Protein AF-A0A382XU26-F1 (afdb_monomer)

Nearest PDB structures (foldseek):
  3d3q-assembly1_A  TM=9.535E-01  e=1.574E-03  Staphylococcus epidermidis ATCC 12228
  3d3q-assembly2_B  TM=9.536E-01  e=1.692E-03  Staphylococcus epidermidis ATCC 12228
  2zm5-assembly1_A  TM=9.780E-01  e=2.257E-03  Escherichia coli K-12
  3crr-assembly1_A  TM=9.756E-01  e=3.011E-03  Pseudomonas aeruginosa
  3exa-assembly1_A  TM=9.212E-01  e=8.258E-03  Halalkalibacterium halodurans

Mean predicted al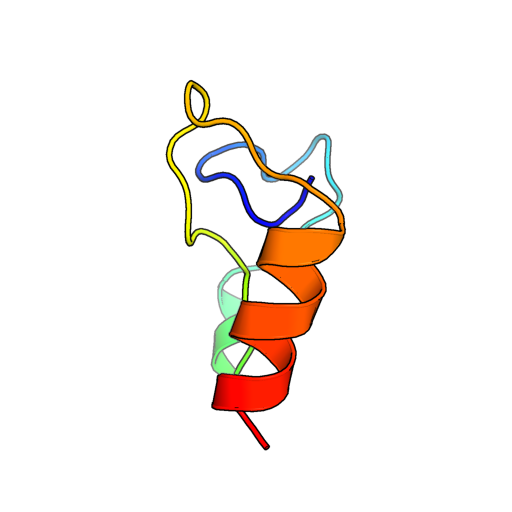igned error: 2.21 Å

Solvent-accessible surface area (backbone atoms only — not comparable to full-atom values): 3182 Å² total; per-residue (Å²): 112,44,35,28,42,92,46,42,77,94,48,68,50,76,50,74,70,62,47,70,76,46,92,69,79,72,55,57,74,35,59,77,88,59,89,85,52,74,65,55,50,53,56,56,57,62,74,75,112

Organism: NCBI:txid408172

pLDDT: mean 96.46, std 4.28, range [69.12, 98.5]

InterPro domains:
  IPR027417 P-loop containing nucleoside triphosphate hydrolase [G3DSA:3.40.50.300] (1-49)
  IPR039657 Dimethylallyltransferase [PTHR11088] (1-46)

Secondary structure (DSSP, 8-state):
-TTBTT--GGGTPPPHHHHHHS--SSSS-B-TTS---HHHHHHHHHTT-

Sequence (49 aa):
MQVYKYFDIGTAKATAEDRARIPHHLIDILEPNQEFSAFDFKTKALAHT

Radius of gyration: 11.33 Å; Cα contacts (8 Å, |Δi|>4): 38; chains: 1; bounding box: 24×28×20 Å

Structure (mmCIF, N/CA/C/O backbone):
data_AF-A0A382XU26-F1
#
_entry.id   AF-A0A382XU26-F1
#
loop_
_atom_site.group_PDB
_atom_site.id
_atom_site.type_symbol
_atom_site.label_atom_id
_atom_site.label_alt_id
_atom_site.label_comp_id
_atom_site.label_asym_id
_atom_site.label_entity_id
_atom_site.label_seq_id
_atom_site.pdbx_PDB_ins_code
_atom_site.Cartn_x
_atom_site.Cartn_y
_atom_site.Cartn_z
_atom_site.occupancy
_atom_site.B_iso_or_equiv
_atom_site.auth_seq_id
_atom_site.auth_comp_id
_atom_site.auth_asym_id
_atom_site.auth_atom_id
_atom_site.pdbx_PDB_model_num
ATOM 1 N N . MET A 1 1 ? 3.876 3.546 2.974 1.00 93.50 1 MET A N 1
ATOM 2 C CA . MET A 1 1 ? 4.194 3.823 1.553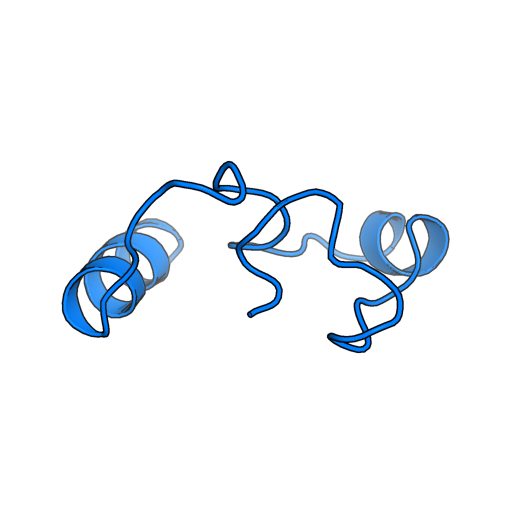 1.00 93.50 1 MET A CA 1
ATOM 3 C C . MET A 1 1 ? 3.727 2.720 0.604 1.00 93.50 1 MET A C 1
ATOM 5 O O . MET A 1 1 ? 3.208 3.058 -0.446 1.00 93.50 1 MET A O 1
ATOM 9 N N . GLN A 1 2 ? 3.827 1.432 0.961 1.00 97.88 2 GLN A N 1
ATOM 10 C CA . GLN A 1 2 ? 3.411 0.311 0.091 1.00 97.88 2 GLN A CA 1
ATOM 11 C C . GLN A 1 2 ? 1.906 0.268 -0.263 1.00 97.88 2 GLN A C 1
ATOM 13 O O . GLN A 1 2 ? 1.507 -0.440 -1.182 1.00 97.88 2 GLN A O 1
ATOM 18 N N . VAL A 1 3 ? 1.082 1.056 0.435 1.00 97.94 3 VAL A N 1
ATOM 19 C CA . VAL A 1 3 ? -0.345 1.254 0.135 1.00 97.94 3 VAL A CA 1
ATOM 20 C C . VAL A 1 3 ? -0.588 1.890 -1.241 1.00 97.94 3 VAL A C 1
ATOM 22 O O . VAL A 1 3 ? -1.661 1.695 -1.805 1.00 97.94 3 VAL A O 1
ATOM 25 N N . TYR A 1 4 ? 0.389 2.629 -1.783 1.00 98.38 4 TYR A N 1
ATOM 26 C CA . TYR A 1 4 ? 0.280 3.334 -3.060 1.00 98.38 4 TYR A CA 1
ATOM 27 C C . TYR A 1 4 ? 0.759 2.478 -4.223 1.00 98.38 4 TYR A C 1
ATOM 29 O O . TYR A 1 4 ? 1.846 1.900 -4.163 1.00 98.38 4 TYR A O 1
ATOM 37 N N . LYS A 1 5 ? -0.006 2.467 -5.311 1.00 97.94 5 LYS A N 1
ATOM 38 C CA . LYS A 1 5 ? 0.357 1.809 -6.567 1.00 97.94 5 LYS A CA 1
ATOM 39 C C . LYS A 1 5 ? 1.629 2.394 -7.176 1.00 97.94 5 LYS A C 1
ATOM 41 O O . LYS A 1 5 ? 1.995 3.537 -6.911 1.00 97.94 5 LYS A O 1
ATOM 46 N N . TYR A 1 6 ? 2.308 1.589 -7.993 1.00 97.19 6 TYR A N 1
ATOM 47 C CA . TYR A 1 6 ? 3.494 1.951 -8.791 1.00 97.19 6 TYR A CA 1
ATOM 48 C C . TYR A 1 6 ? 4.773 2.277 -7.999 1.00 97.19 6 TYR A C 1
ATOM 50 O O . TYR A 1 6 ? 5.860 2.344 -8.567 1.00 97.19 6 TYR A O 1
ATOM 58 N N . PHE A 1 7 ? 4.688 2.468 -6.681 1.00 97.00 7 PHE A N 1
ATOM 59 C CA . PHE A 1 7 ? 5.836 2.805 -5.835 1.00 97.00 7 PHE A CA 1
ATOM 60 C C . PHE A 1 7 ? 6.583 1.552 -5.369 1.00 97.00 7 PHE A C 1
ATOM 62 O O . PHE A 1 7 ? 6.718 1.312 -4.174 1.00 97.00 7 PHE A O 1
ATOM 69 N N . ASP A 1 8 ? 7.037 0.714 -6.295 1.00 97.00 8 ASP A N 1
ATOM 70 C CA . ASP A 1 8 ? 7.467 -0.649 -5.955 1.00 97.00 8 ASP A CA 1
ATOM 71 C C . ASP A 1 8 ? 8.896 -0.695 -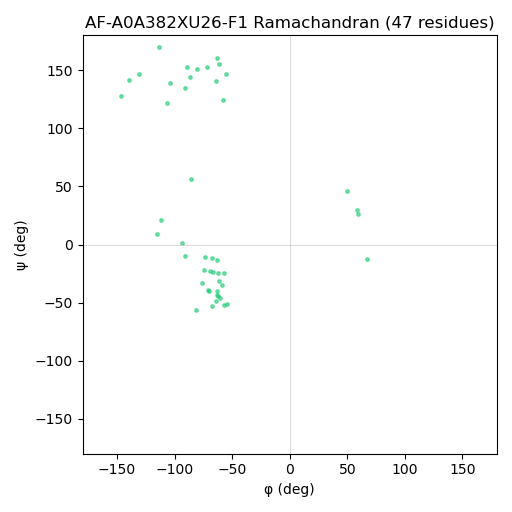5.396 1.00 97.00 8 ASP A C 1
ATOM 73 O O . ASP A 1 8 ? 9.104 -1.116 -4.256 1.00 97.00 8 ASP A O 1
ATOM 77 N N . ILE A 1 9 ? 9.874 -0.183 -6.154 1.00 97.25 9 ILE A N 1
ATOM 78 C CA . ILE A 1 9 ? 11.303 -0.243 -5.794 1.00 97.25 9 ILE A CA 1
ATOM 79 C C . ILE A 1 9 ? 11.598 0.630 -4.568 1.00 97.25 9 ILE A C 1
ATOM 81 O O . ILE A 1 9 ? 12.133 0.152 -3.571 1.00 97.25 9 ILE A O 1
ATOM 85 N N . GLY A 1 10 ? 11.202 1.906 -4.608 1.00 97.00 10 GLY A N 1
ATOM 86 C CA . GLY A 1 10 ? 11.509 2.874 -3.547 1.00 97.00 10 GLY A CA 1
ATOM 87 C C . GLY A 1 10 ? 10.823 2.596 -2.207 1.00 97.00 10 GLY A C 1
ATOM 88 O O . GLY A 1 10 ? 11.175 3.210 -1.205 1.00 97.00 10 GLY A O 1
ATOM 89 N N . THR A 1 11 ? 9.850 1.681 -2.167 1.00 97.31 11 THR A N 1
ATOM 90 C CA . THR A 1 11 ? 9.155 1.298 -0.927 1.00 97.31 11 THR A CA 1
ATOM 91 C C . THR A 1 11 ? 9.389 -0.158 -0.533 1.00 97.31 11 THR A C 1
ATOM 93 O O . THR A 1 11 ? 8.754 -0.645 0.408 1.00 97.31 11 THR A O 1
ATOM 96 N N . ALA A 1 12 ? 10.318 -0.828 -1.228 1.00 97.56 12 ALA A N 1
ATOM 97 C CA . ALA A 1 12 ? 10.691 -2.219 -1.010 1.00 97.56 12 ALA A CA 1
ATOM 98 C C . ALA A 1 12 ? 9.470 -3.154 -0.942 1.00 97.56 12 ALA A C 1
ATOM 100 O O . ALA A 1 12 ? 9.355 -3.974 -0.029 1.00 97.56 12 ALA A O 1
ATOM 101 N N . LYS A 1 13 ? 8.517 -3.008 -1.876 1.00 97.31 13 LYS A N 1
ATOM 102 C CA . LYS A 1 13 ? 7.388 -3.945 -1.950 1.00 97.31 13 LYS A CA 1
ATOM 103 C C . LYS A 1 13 ? 7.889 -5.340 -2.297 1.00 97.31 13 LYS A C 1
ATOM 105 O O . LYS A 1 13 ? 8.740 -5.499 -3.170 1.00 97.31 13 LYS A O 1
ATOM 110 N N . ALA A 1 14 ? 7.288 -6.343 -1.661 1.00 96.50 14 ALA A N 1
ATOM 111 C CA . ALA A 1 14 ? 7.452 -7.735 -2.062 1.00 96.50 14 ALA A CA 1
ATOM 112 C C . ALA A 1 14 ? 7.085 -7.906 -3.543 1.00 96.50 14 ALA A C 1
ATOM 114 O O . ALA A 1 14 ? 6.190 -7.215 -4.044 1.00 96.50 14 ALA A O 1
ATOM 115 N N . THR A 1 15 ? 7.765 -8.813 -4.241 1.00 96.06 15 THR A N 1
ATOM 116 C CA . THR A 1 15 ? 7.528 -9.044 -5.670 1.00 96.06 15 THR A CA 1
ATOM 117 C C . THR A 1 15 ? 6.110 -9.559 -5.923 1.00 96.06 15 THR A C 1
ATOM 119 O O . THR A 1 15 ? 5.448 -10.073 -5.022 1.00 96.06 15 THR A O 1
ATOM 122 N N . ALA A 1 16 ? 5.618 -9.443 -7.159 1.00 94.00 16 ALA A N 1
ATOM 123 C CA . ALA A 1 16 ? 4.318 -10.014 -7.513 1.00 94.00 16 ALA A CA 1
ATOM 124 C C . ALA A 1 16 ? 4.269 -11.536 -7.272 1.00 94.00 16 ALA A C 1
ATOM 126 O O . ALA A 1 16 ? 3.238 -12.049 -6.843 1.00 94.00 16 ALA A O 1
ATOM 127 N N . GLU A 1 17 ? 5.389 -12.232 -7.488 1.00 96.88 17 GLU A N 1
ATOM 128 C CA . GLU A 1 17 ? 5.528 -13.663 -7.214 1.00 96.88 17 GLU A CA 1
ATOM 129 C C . GLU A 1 17 ? 5.384 -13.965 -5.717 1.00 96.88 17 GLU A C 1
ATOM 131 O O . GLU A 1 17 ? 4.559 -14.793 -5.336 1.00 96.88 17 GLU A O 1
ATOM 136 N N . ASP A 1 18 ? 6.090 -13.235 -4.849 1.00 96.00 18 ASP A N 1
ATOM 137 C CA . ASP A 1 18 ? 5.980 -13.413 -3.396 1.00 96.00 18 ASP A CA 1
ATOM 138 C C . ASP A 1 18 ? 4.570 -13.094 -2.884 1.00 96.00 18 ASP A C 1
ATOM 140 O O . ASP A 1 18 ? 4.026 -13.813 -2.040 1.00 96.00 18 ASP A O 1
ATOM 144 N N . ARG A 1 19 ? 3.939 -12.046 -3.430 1.00 95.62 19 ARG A N 1
ATOM 145 C CA . ARG A 1 19 ? 2.567 -11.658 -3.069 1.00 95.62 19 ARG A CA 1
ATOM 146 C C . ARG A 1 19 ? 1.509 -12.646 -3.547 1.00 95.62 19 ARG A C 1
ATOM 148 O O . ARG A 1 19 ? 0.432 -12.684 -2.964 1.0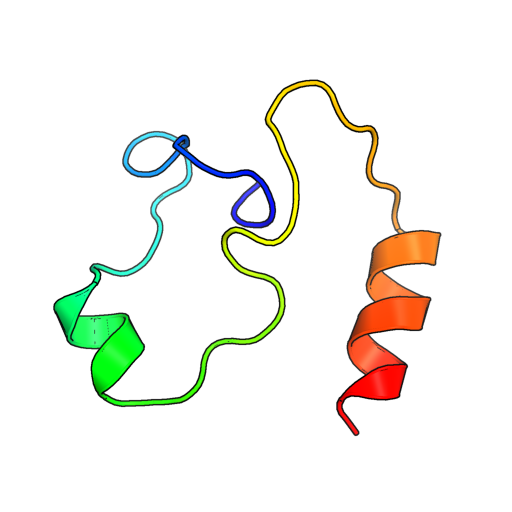0 95.62 19 ARG A O 1
ATOM 155 N N . ALA A 1 20 ? 1.791 -13.446 -4.572 1.00 96.50 20 ALA A N 1
ATOM 156 C CA . ALA A 1 20 ? 0.887 -14.503 -5.014 1.00 96.50 20 ALA A CA 1
ATOM 157 C C . ALA A 1 20 ? 0.895 -15.716 -4.067 1.00 96.50 20 ALA A C 1
ATOM 159 O O . ALA A 1 20 ? -0.069 -16.480 -4.044 1.00 96.50 20 ALA A O 1
ATOM 160 N N . ARG A 1 21 ? 1.960 -15.899 -3.271 1.00 97.56 21 ARG A N 1
ATOM 161 C CA . ARG A 1 21 ? 2.109 -17.053 -2.365 1.00 97.56 21 ARG A CA 1
ATOM 162 C C . ARG A 1 21 ? 1.263 -16.941 -1.103 1.00 97.56 21 ARG A C 1
ATOM 164 O O . ARG A 1 21 ? 0.816 -17.962 -0.589 1.00 97.56 21 ARG A O 1
ATOM 171 N N . ILE A 1 22 ? 1.068 -15.725 -0.596 1.00 95.94 22 ILE A N 1
ATOM 172 C CA . ILE A 1 22 ? 0.222 -15.446 0.567 1.00 95.94 22 ILE A CA 1
ATOM 173 C C . ILE A 1 22 ? -0.577 -14.158 0.343 1.00 95.94 22 ILE A C 1
ATOM 175 O O . ILE A 1 22 ? -0.030 -13.197 -0.200 1.00 95.94 22 ILE A O 1
ATOM 179 N N . PRO A 1 23 ? -1.847 -14.089 0.780 1.00 94.44 23 PRO A N 1
ATOM 180 C CA . PRO A 1 23 ? -2.626 -12.865 0.668 1.00 94.44 23 PRO A CA 1
ATOM 181 C C . PRO A 1 23 ? -1.946 -11.704 1.397 1.00 94.44 23 PRO A C 1
ATOM 183 O O . PRO A 1 23 ? -1.659 -11.783 2.590 1.00 94.44 23 PRO A O 1
ATOM 186 N N . HIS A 1 24 ? -1.705 -10.615 0.670 1.00 96.31 24 HIS A N 1
ATOM 187 C CA . HIS A 1 24 ? -1.241 -9.359 1.242 1.00 96.31 24 HIS A CA 1
ATOM 188 C C . HIS A 1 24 ? -2.391 -8.358 1.242 1.00 96.31 24 HIS A C 1
ATOM 190 O O . HIS A 1 24 ? -2.935 -8.017 0.192 1.00 96.31 24 HIS A O 1
ATOM 196 N N . HIS A 1 25 ? -2.744 -7.863 2.423 1.00 96.56 25 HIS A N 1
ATOM 197 C CA . HIS A 1 25 ? -3.723 -6.793 2.568 1.00 96.56 25 HIS A CA 1
ATOM 198 C C . HIS A 1 25 ? -3.036 -5.426 2.507 1.00 96.56 25 HIS A C 1
ATOM 200 O O . HIS A 1 25 ? -1.872 -5.281 2.875 1.00 96.56 25 HIS A O 1
ATOM 206 N N . LEU A 1 26 ? -3.783 -4.407 2.074 1.00 97.19 26 LEU A N 1
ATOM 207 C CA . LEU A 1 26 ? -3.361 -3.000 2.076 1.00 97.19 26 LEU A CA 1
ATOM 208 C C . LEU A 1 26 ? -2.090 -2.686 1.258 1.00 97.19 26 LEU A C 1
ATOM 210 O O . LEU A 1 26 ? -1.426 -1.687 1.520 1.00 97.1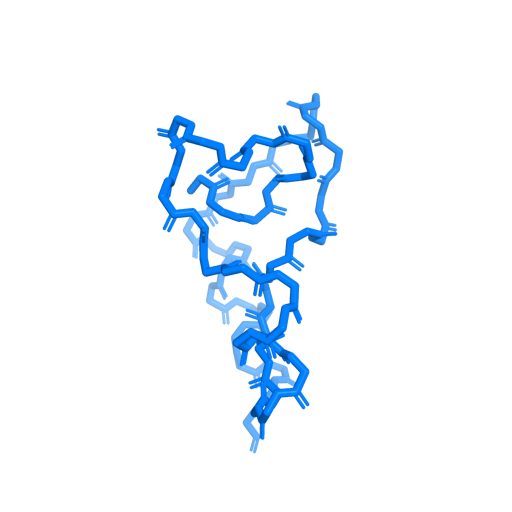9 26 LEU A O 1
ATOM 214 N N . ILE A 1 27 ? -1.774 -3.485 0.238 1.00 97.31 27 ILE A N 1
ATOM 215 C CA . ILE A 1 27 ? -0.771 -3.155 -0.787 1.00 97.31 27 ILE A CA 1
ATOM 216 C C . ILE A 1 27 ? -1.502 -2.747 -2.068 1.00 97.31 27 ILE A C 1
ATOM 218 O O . ILE A 1 27 ? -2.495 -3.376 -2.423 1.00 97.31 27 ILE A O 1
ATOM 222 N N . ASP A 1 28 ? -1.015 -1.709 -2.756 1.00 97.25 28 ASP A N 1
ATOM 223 C CA . ASP A 1 28 ? -1.567 -1.239 -4.042 1.00 97.25 28 ASP A CA 1
ATOM 224 C C . ASP A 1 28 ? -3.057 -0.833 -3.994 1.00 97.25 28 ASP A C 1
ATOM 226 O O . ASP A 1 28 ? -3.780 -0.908 -4.989 1.00 97.25 28 ASP A O 1
ATOM 230 N N . ILE A 1 29 ? -3.525 -0.364 -2.833 1.00 97.44 29 ILE A N 1
ATOM 231 C CA . ILE A 1 29 ? -4.930 0.004 -2.598 1.00 97.44 29 ILE A CA 1
ATOM 232 C C . ILE A 1 29 ? -5.254 1.475 -2.894 1.00 97.44 29 ILE A C 1
ATOM 234 O O . ILE A 1 29 ? -6.429 1.838 -2.890 1.00 97.44 29 ILE A O 1
ATOM 238 N N . LEU A 1 30 ? -4.243 2.317 -3.130 1.00 98.38 30 LEU A N 1
ATOM 239 C CA . LEU A 1 30 ? -4.392 3.753 -3.382 1.00 98.38 30 LEU A CA 1
ATOM 240 C C . LEU A 1 30 ? -3.605 4.203 -4.615 1.00 98.38 30 LEU A C 1
ATOM 242 O O . LEU A 1 30 ? -2.515 3.701 -4.887 1.00 98.38 30 LEU A O 1
ATOM 246 N N . G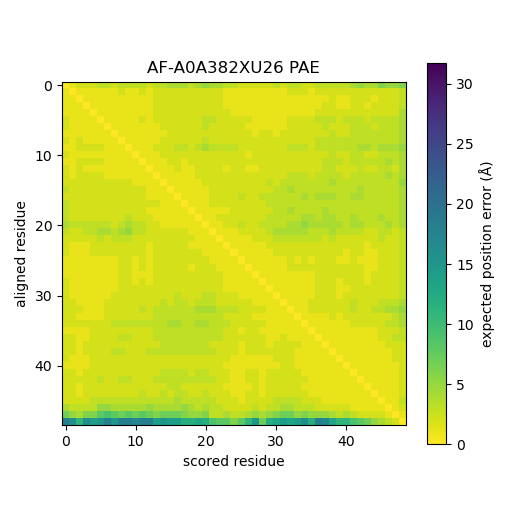LU A 1 31 ? -4.131 5.193 -5.326 1.00 98.50 31 GLU A N 1
ATOM 247 C CA . GLU A 1 31 ? -3.396 5.948 -6.339 1.00 98.50 31 GLU A CA 1
ATOM 248 C C . GLU A 1 31 ? -2.365 6.891 -5.687 1.00 98.50 31 GLU A C 1
ATOM 250 O O . GLU A 1 31 ? -2.573 7.340 -4.556 1.00 98.50 31 GLU A O 1
ATOM 255 N N . PRO A 1 32 ? -1.264 7.241 -6.381 1.00 97.88 32 PRO A N 1
ATOM 256 C CA . PRO A 1 32 ? -0.187 8.065 -5.819 1.00 97.88 32 PRO A CA 1
ATOM 257 C C . PRO A 1 32 ? -0.593 9.445 -5.283 1.00 97.88 32 PRO A C 1
ATOM 259 O O . PRO A 1 32 ? 0.121 10.013 -4.463 1.00 97.88 32 PRO A O 1
ATOM 262 N N . ASN A 1 33 ? -1.695 10.010 -5.779 1.00 97.75 33 ASN A N 1
ATOM 263 C CA . ASN A 1 33 ? -2.185 11.339 -5.407 1.00 97.75 33 ASN A CA 1
ATOM 264 C C . ASN A 1 33 ? -3.220 11.317 -4.272 1.00 97.75 33 ASN A C 1
ATOM 266 O O . ASN A 1 33 ? -3.763 12.366 -3.932 1.00 97.75 33 ASN A O 1
ATOM 270 N N . GLN A 1 34 ? -3.540 10.144 -3.727 1.00 98.19 34 GLN A N 1
ATOM 271 C CA . GLN A 1 34 ? -4.490 10.024 -2.630 1.00 98.19 34 GLN A CA 1
ATOM 272 C C . GLN A 1 34 ? -3.784 10.212 -1.292 1.00 98.19 34 GLN A C 1
ATOM 274 O O . GLN A 1 34 ? -2.651 9.779 -1.102 1.00 98.19 34 GLN A O 1
ATOM 279 N N . GLU A 1 35 ? -4.469 10.842 -0.346 1.00 98.00 35 GLU A N 1
ATOM 280 C CA . GLU A 1 35 ? -3.972 10.954 1.019 1.00 98.00 35 GLU A CA 1
ATOM 281 C C . GLU A 1 35 ? -4.243 9.669 1.805 1.00 98.00 35 GLU A C 1
ATOM 283 O O . GLU A 1 35 ? -5.208 8.942 1.550 1.00 98.00 35 GLU A O 1
ATOM 288 N N . PHE A 1 36 ? -3.383 9.392 2.785 1.00 98.19 36 PHE A N 1
ATOM 289 C CA . PHE A 1 36 ? -3.554 8.264 3.688 1.00 98.19 36 PHE A CA 1
ATOM 290 C C . PHE A 1 36 ? -3.035 8.593 5.081 1.00 98.19 36 PHE A C 1
ATOM 292 O O . PHE A 1 36 ? -1.884 9.005 5.247 1.00 98.19 36 PHE A O 1
ATOM 299 N N . SER A 1 37 ? -3.878 8.379 6.089 1.00 98.38 37 SER A N 1
ATOM 300 C CA . SER A 1 37 ? -3.578 8.679 7.486 1.00 98.38 37 SER A CA 1
ATOM 301 C C . SER A 1 37 ? -3.487 7.421 8.357 1.00 98.38 37 SER A C 1
ATOM 303 O O . SER A 1 37 ? -3.883 6.316 7.977 1.00 98.38 37 SER A O 1
ATOM 305 N N . ALA A 1 38 ? -3.010 7.596 9.592 1.00 98.31 38 ALA A N 1
ATOM 306 C CA . ALA A 1 38 ? -3.012 6.529 10.592 1.00 98.31 38 ALA A CA 1
ATOM 307 C C . ALA A 1 38 ? -4.436 6.037 10.935 1.00 98.31 38 ALA A C 1
ATOM 309 O O . ALA A 1 38 ? 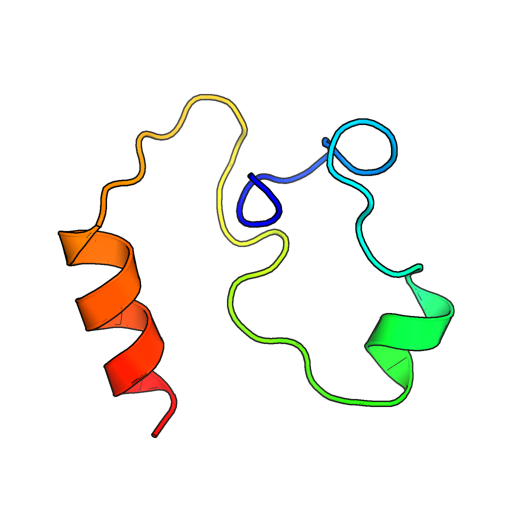-4.627 4.857 11.240 1.00 98.31 38 ALA A O 1
ATOM 310 N N . PHE A 1 39 ? -5.442 6.917 10.862 1.00 98.44 39 PHE A N 1
ATOM 311 C CA . PHE A 1 39 ? -6.839 6.552 11.105 1.00 98.44 39 PHE A CA 1
ATOM 312 C C . PHE A 1 39 ? -7.400 5.665 9.985 1.00 98.44 39 PHE A C 1
ATOM 314 O O . PHE A 1 39 ? -8.082 4.673 10.265 1.00 98.44 39 PHE A O 1
ATOM 321 N N . ASP A 1 40 ? -7.051 5.965 8.732 1.00 98.25 40 ASP A N 1
ATOM 322 C CA . ASP A 1 40 ? -7.438 5.147 7.579 1.00 98.25 40 ASP A CA 1
ATOM 323 C C . ASP A 1 40 ? -6.827 3.751 7.669 1.00 98.25 40 ASP A C 1
ATOM 325 O O . ASP A 1 40 ? -7.520 2.755 7.451 1.00 98.25 40 ASP A O 1
ATOM 329 N N . PHE A 1 41 ? -5.547 3.667 8.053 1.00 98.00 41 PHE A N 1
ATOM 330 C CA . PHE A 1 41 ? -4.875 2.392 8.286 1.00 98.00 41 PHE A CA 1
ATOM 331 C C . PHE A 1 41 ? -5.598 1.557 9.342 1.00 98.00 41 PHE A C 1
ATOM 333 O O . PHE A 1 41 ? -5.951 0.414 9.063 1.00 98.00 41 PHE A O 1
ATOM 340 N N . LYS A 1 42 ? -5.878 2.132 10.522 1.00 98.31 42 LYS A N 1
ATOM 341 C CA . LYS A 1 42 ? -6.609 1.438 11.593 1.00 98.31 42 LYS A CA 1
ATOM 342 C C . LYS A 1 42 ? -7.950 0.903 11.090 1.00 98.31 42 LYS A C 1
ATOM 344 O O . LYS A 1 42 ? -8.253 -0.270 11.286 1.00 98.31 42 LYS A O 1
ATOM 349 N N . THR A 1 43 ? -8.741 1.758 10.447 1.00 98.19 43 THR A N 1
ATOM 350 C CA . THR A 1 43 ? -10.083 1.407 9.968 1.00 98.19 43 THR A CA 1
ATOM 351 C C . THR A 1 43 ? -10.034 0.268 8.953 1.00 98.19 43 THR A C 1
ATOM 353 O O . THR A 1 43 ? -10.783 -0.697 9.073 1.00 98.19 43 THR A O 1
ATOM 356 N N . LYS A 1 44 ? -9.120 0.341 7.978 1.00 97.56 44 LYS A N 1
ATOM 357 C CA . LYS A 1 44 ? -8.984 -0.692 6.944 1.00 97.56 44 LYS A CA 1
ATOM 358 C C . LYS A 1 44 ? -8.402 -1.994 7.490 1.00 97.56 44 LYS A C 1
ATOM 360 O O . LYS A 1 44 ? -8.864 -3.055 7.096 1.00 97.56 44 LYS A O 1
ATOM 365 N N . ALA A 1 45 ? -7.430 -1.934 8.399 1.00 97.50 45 ALA A N 1
ATOM 366 C CA . ALA A 1 45 ? -6.854 -3.127 9.016 1.00 9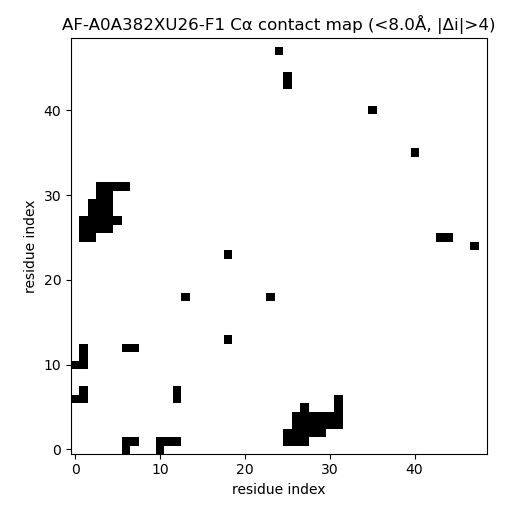7.50 45 ALA A CA 1
ATOM 367 C C . ALA A 1 45 ? -7.905 -3.907 9.823 1.00 97.50 45 ALA A C 1
ATOM 369 O O . ALA A 1 45 ? -8.017 -5.120 9.674 1.00 97.50 45 ALA A O 1
ATOM 370 N N . LEU A 1 46 ? -8.730 -3.204 10.607 1.00 97.75 46 LEU A N 1
ATOM 371 C CA . LEU A 1 46 ? -9.807 -3.824 11.386 1.00 97.75 46 LEU A CA 1
ATOM 372 C C . LEU A 1 46 ? -10.921 -4.424 10.515 1.00 97.75 46 LEU A C 1
ATOM 374 O O . LEU A 1 46 ? -11.600 -5.342 10.955 1.00 97.75 46 LEU A O 1
ATOM 378 N N . ALA A 1 47 ? -11.099 -3.952 9.279 1.00 96.31 47 ALA A N 1
ATOM 379 C CA . ALA A 1 47 ? -12.052 -4.538 8.334 1.00 96.31 47 ALA A CA 1
ATOM 380 C C . ALA A 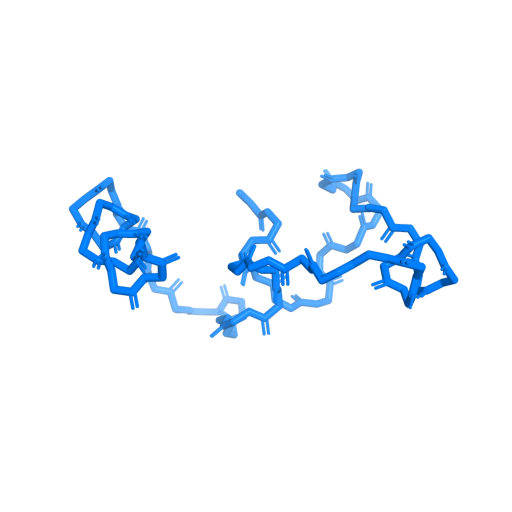1 47 ? -11.592 -5.891 7.749 1.00 96.31 47 ALA A C 1
ATOM 382 O O . ALA A 1 47 ? -12.376 -6.563 7.082 1.00 96.31 47 ALA A O 1
ATOM 383 N N . HIS A 1 48 ? -10.332 -6.279 7.970 1.00 88.56 48 HIS A N 1
ATOM 384 C CA . HIS A 1 48 ? -9.745 -7.548 7.526 1.00 88.56 48 HIS A CA 1
ATOM 385 C C . HIS A 1 48 ? -9.425 -8.498 8.698 1.00 88.56 48 HIS A C 1
ATOM 387 O O . HIS A 1 48 ? -8.574 -9.373 8.554 1.00 88.56 48 HIS A O 1
ATOM 393 N N . THR A 1 49 ? -10.074 -8.299 9.852 1.00 69.12 49 THR A N 1
ATOM 394 C CA . THR A 1 49 ? -10.004 -9.189 11.030 1.00 69.12 49 THR A CA 1
ATOM 395 C C . THR A 1 49 ? -11.232 -10.088 11.069 1.00 69.12 49 THR A C 1
ATOM 397 O O . THR A 1 49 ? -11.072 -11.276 11.416 1.00 69.12 49 THR A O 1
#

Foldseek 3Di:
DQLEPPCDPVVVHDDPVVCVVDPDPSGNNDHPPDDDDPVNVVVRVVVVD